Protein AF-I1VWP5-F1 (afdb_monomer)

Structure (mmCIF, N/CA/C/O backbone):
data_AF-I1VWP5-F1
#
_entry.id   AF-I1VWP5-F1
#
loop_
_atom_site.group_PDB
_atom_site.id
_atom_site.type_symbol
_atom_site.label_atom_id
_atom_site.label_alt_id
_atom_site.label_comp_id
_atom_site.label_asym_id
_atom_site.label_entity_id
_atom_site.label_seq_id
_atom_site.pdbx_PDB_ins_code
_atom_site.Cartn_x
_atom_site.Cartn_y
_atom_site.Cartn_z
_atom_site.occupancy
_atom_site.B_iso_or_equiv
_atom_site.auth_seq_id
_atom_site.auth_comp_id
_atom_site.auth_asym_id
_atom_site.auth_atom_id
_atom_site.pdbx_PDB_model_num
ATOM 1 N N . VAL A 1 1 ? 18.099 4.073 -10.983 1.00 76.88 1 VAL A N 1
ATOM 2 C CA . VAL A 1 1 ? 19.147 4.183 -12.032 1.00 76.88 1 VAL A CA 1
ATOM 3 C C . VAL A 1 1 ? 19.023 2.978 -12.944 1.00 76.88 1 VAL A C 1
ATOM 5 O O . VAL A 1 1 ? 18.803 1.901 -12.420 1.00 76.88 1 VAL A O 1
ATOM 8 N N . ALA A 1 2 ? 19.101 3.142 -14.264 1.00 87.56 2 ALA A N 1
ATOM 9 C CA . ALA A 1 2 ? 18.918 2.055 -15.229 1.00 87.56 2 ALA A CA 1
ATOM 10 C C . ALA A 1 2 ? 20.182 1.854 -16.078 1.00 87.56 2 ALA A C 1
ATOM 12 O O . ALA A 1 2 ? 20.778 2.840 -16.512 1.00 87.56 2 ALA A O 1
ATOM 13 N N . GLN A 1 3 ? 20.560 0.605 -16.346 1.00 92.50 3 GLN A N 1
ATOM 14 C CA . GLN A 1 3 ? 21.606 0.225 -17.293 1.00 92.50 3 GLN A CA 1
ATOM 15 C C . GLN A 1 3 ? 20.972 -0.283 -18.592 1.00 92.50 3 GLN A C 1
ATOM 17 O O . GLN A 1 3 ? 20.087 -1.140 -18.577 1.00 92.50 3 GLN A O 1
ATOM 22 N N . VAL A 1 4 ? 21.449 0.237 -19.726 1.00 94.75 4 VAL A N 1
ATOM 23 C CA . VAL A 1 4 ? 20.989 -0.155 -21.063 1.00 94.75 4 VAL A CA 1
ATOM 24 C C . VAL A 1 4 ? 22.187 -0.574 -21.910 1.00 94.75 4 VAL A C 1
ATOM 26 O O . VAL A 1 4 ? 23.126 0.202 -22.081 1.00 94.75 4 VAL A O 1
ATOM 29 N N . VAL A 1 5 ? 22.140 -1.779 -22.480 1.00 96.38 5 VAL A N 1
ATOM 30 C CA . VAL A 1 5 ? 23.157 -2.312 -23.400 1.00 96.38 5 VAL A CA 1
ATOM 31 C C . VAL A 1 5 ? 22.489 -2.650 -24.728 1.00 96.38 5 VAL A C 1
ATOM 33 O O . VAL A 1 5 ? 21.483 -3.354 -24.764 1.00 96.38 5 VAL A O 1
ATOM 36 N N . ALA A 1 6 ? 23.030 -2.124 -25.832 1.00 95.81 6 ALA A N 1
ATOM 37 C CA . ALA A 1 6 ? 22.490 -2.318 -27.185 1.00 95.81 6 ALA A CA 1
ATOM 38 C C . ALA A 1 6 ? 20.978 -2.006 -27.306 1.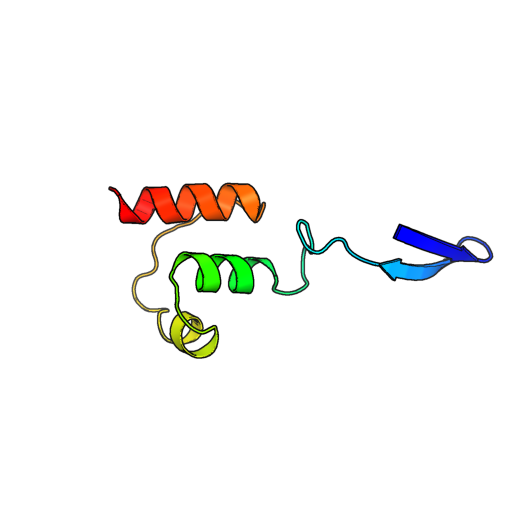00 95.81 6 ALA A C 1
ATOM 40 O O . ALA A 1 6 ? 20.231 -2.715 -27.978 1.00 95.81 6 ALA A O 1
ATOM 41 N N . GLY A 1 7 ? 20.515 -0.959 -26.614 1.00 94.12 7 GLY A N 1
ATOM 42 C CA . GLY A 1 7 ? 19.106 -0.548 -26.609 1.00 94.12 7 GLY A CA 1
ATOM 43 C C . GLY A 1 7 ? 18.177 -1.427 -25.763 1.00 94.12 7 GLY A C 1
ATOM 44 O O . GLY A 1 7 ? 16.968 -1.217 -25.789 1.00 94.12 7 GLY A O 1
ATOM 45 N N . ARG A 1 8 ? 18.710 -2.395 -25.004 1.00 92.69 8 ARG A N 1
ATOM 46 C CA . ARG A 1 8 ? 17.942 -3.242 -24.080 1.00 92.69 8 ARG A CA 1
ATOM 47 C C . ARG A 1 8 ? 18.271 -2.902 -22.635 1.00 92.69 8 ARG A C 1
ATOM 49 O O . ARG A 1 8 ? 19.440 -2.747 -22.293 1.00 92.69 8 ARG A O 1
ATOM 56 N N . LEU A 1 9 ? 17.242 -2.811 -21.797 1.00 90.38 9 LEU A N 1
ATOM 57 C CA . LEU A 1 9 ? 17.389 -2.675 -20.349 1.00 90.38 9 LEU A CA 1
ATOM 58 C C . LEU A 1 9 ? 18.040 -3.952 -19.795 1.00 90.38 9 LEU A C 1
ATOM 60 O O . LEU A 1 9 ? 17.474 -5.033 -19.950 1.00 90.38 9 LEU A O 1
ATOM 64 N N . THR A 1 10 ? 19.229 -3.838 -19.204 1.00 92.38 10 THR A N 1
ATOM 65 C CA . THR A 1 10 ? 19.965 -4.979 -18.627 1.00 92.38 10 THR A CA 1
ATOM 66 C C . THR A 1 10 ? 19.948 -4.990 -17.111 1.00 92.38 10 THR A C 1
ATOM 68 O O . THR A 1 10 ? 20.047 -6.061 -16.524 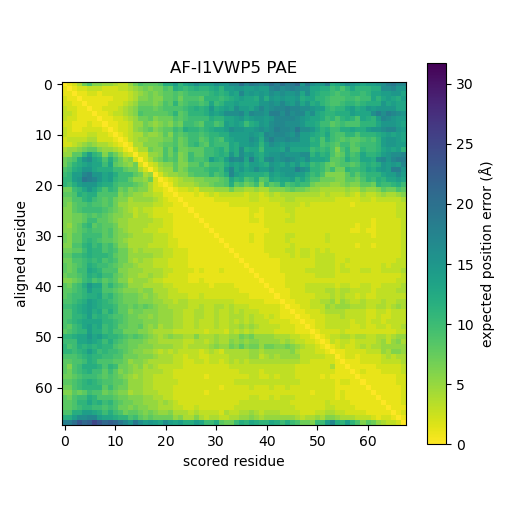1.00 92.38 10 THR A O 1
ATOM 71 N N . ASP A 1 11 ? 19.820 -3.821 -16.488 1.00 87.19 11 ASP A N 1
ATOM 72 C CA . ASP A 1 11 ? 19.746 -3.683 -15.037 1.00 87.19 11 ASP A CA 1
ATOM 73 C C . ASP A 1 11 ? 18.976 -2.410 -14.660 1.00 87.19 11 ASP A C 1
ATOM 75 O O . ASP A 1 11 ? 18.940 -1.436 -15.419 1.00 87.19 11 ASP A O 1
ATOM 79 N N . PHE A 1 12 ? 18.338 -2.408 -13.494 1.00 85.44 12 PHE A N 1
ATOM 80 C CA . PHE A 1 12 ? 17.602 -1.265 -12.977 1.00 85.44 12 PHE A CA 1
ATOM 81 C C . PHE A 1 12 ? 17.496 -1.295 -11.452 1.00 85.44 12 PHE A C 1
ATOM 83 O O . PHE A 1 12 ? 16.982 -2.233 -10.854 1.00 85.44 12 PHE A O 1
ATOM 90 N N . VAL A 1 13 ? 17.887 -0.182 -10.838 1.00 77.56 13 VAL A N 1
ATOM 91 C CA . VAL A 1 13 ? 17.652 0.133 -9.431 1.00 77.56 13 VAL A CA 1
ATOM 92 C C . VAL A 1 13 ? 16.443 1.053 -9.341 1.00 77.56 13 VAL A C 1
ATOM 94 O O . VAL A 1 13 ? 16.511 2.224 -9.748 1.00 77.56 13 VAL A O 1
ATOM 97 N N . MET A 1 14 ? 15.348 0.528 -8.798 1.00 72.81 14 MET A N 1
ATOM 98 C CA . MET A 1 14 ? 14.181 1.326 -8.444 1.00 72.81 14 MET A CA 1
ATOM 99 C C . MET A 1 14 ? 14.494 2.148 -7.196 1.00 72.81 14 MET A C 1
ATOM 101 O O . MET A 1 14 ? 15.206 1.675 -6.317 1.00 72.81 14 MET A O 1
ATOM 105 N N . ASN A 1 15 ? 14.021 3.396 -7.132 1.00 72.94 15 ASN A N 1
ATOM 106 C CA . ASN A 1 15 ? 14.202 4.166 -5.906 1.00 72.94 15 ASN A CA 1
ATOM 107 C C . ASN A 1 15 ? 13.189 3.695 -4.859 1.00 72.94 15 ASN A C 1
ATOM 109 O O . ASN A 1 15 ? 12.034 3.418 -5.181 1.00 7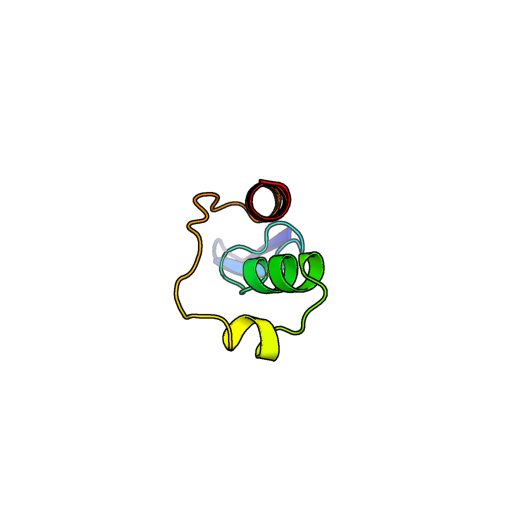2.94 15 ASN A O 1
ATOM 113 N N . ASP A 1 16 ? 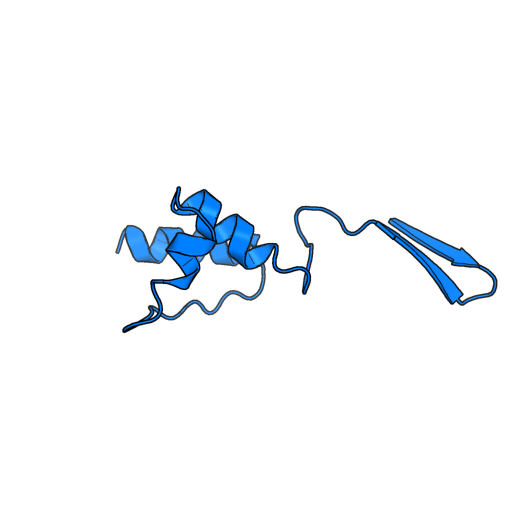13.633 3.657 -3.612 1.00 66.69 16 ASP A N 1
ATOM 114 C CA . ASP A 1 16 ? 12.902 3.092 -2.481 1.00 66.69 16 ASP A CA 1
ATOM 115 C C . ASP A 1 16 ? 11.599 3.855 -2.184 1.00 66.69 16 ASP A C 1
ATOM 117 O O . ASP A 1 16 ? 10.695 3.330 -1.549 1.00 66.69 16 ASP A O 1
ATOM 121 N N . LYS A 1 17 ? 11.481 5.108 -2.636 1.00 64.50 17 LYS A N 1
ATOM 122 C CA . LYS A 1 17 ? 10.332 5.985 -2.358 1.00 64.50 17 LYS A CA 1
ATOM 123 C C . LYS A 1 17 ? 9.216 5.880 -3.398 1.00 64.50 17 LYS A C 1
ATOM 125 O O . LYS A 1 17 ? 8.064 6.147 -3.087 1.00 64.50 17 LYS A O 1
ATOM 130 N N . CYS A 1 18 ? 9.551 5.531 -4.635 1.00 70.56 18 CYS A N 1
ATOM 131 C CA . CYS A 1 18 ? 8.651 5.526 -5.789 1.00 70.56 18 CYS A CA 1
ATOM 132 C C . CYS A 1 18 ? 8.661 4.152 -6.471 1.00 70.56 18 CYS A C 1
ATOM 134 O O . CYS A 1 18 ? 8.617 4.031 -7.696 1.00 70.56 18 CYS A O 1
ATOM 136 N N . ALA A 1 19 ? 8.769 3.114 -5.642 1.00 74.38 19 ALA A N 1
ATOM 137 C CA . ALA A 1 19 ? 8.847 1.713 -6.013 1.00 74.38 19 ALA A CA 1
ATOM 138 C C . ALA A 1 19 ? 7.477 1.173 -6.471 1.00 74.38 19 ALA A C 1
ATOM 140 O O . ALA A 1 19 ? 6.881 0.278 -5.870 1.00 74.38 19 ALA A O 1
ATOM 141 N N . ALA A 1 20 ? 6.949 1.770 -7.539 1.00 76.56 20 ALA A N 1
ATOM 142 C CA . ALA A 1 20 ? 5.670 1.401 -8.118 1.00 76.56 20 ALA A CA 1
ATOM 143 C C . ALA A 1 20 ? 5.655 -0.090 -8.484 1.00 76.56 20 ALA A C 1
ATOM 145 O O . ALA A 1 20 ? 6.598 -0.610 -9.078 1.00 76.56 20 ALA A O 1
ATOM 146 N N . SER A 1 21 ? 4.552 -0.766 -8.164 1.00 73.50 21 SER A N 1
ATOM 147 C CA . SER A 1 21 ? 4.330 -2.195 -8.439 1.00 73.50 21 SER A CA 1
ATOM 148 C C . SER A 1 21 ? 5.217 -3.191 -7.672 1.00 73.50 21 SER A C 1
ATOM 150 O O . SER A 1 21 ? 5.117 -4.383 -7.942 1.00 73.50 21 SER A O 1
ATOM 152 N N . SER A 1 22 ? 6.039 -2.767 -6.699 1.00 86.00 22 SER A N 1
ATOM 153 C CA . SER A 1 22 ? 6.824 -3.700 -5.862 1.00 86.00 22 SER A CA 1
ATOM 154 C C . SER A 1 22 ? 6.168 -4.064 -4.527 1.00 86.00 22 SER A C 1
ATOM 156 O O . SER A 1 22 ? 6.798 -4.725 -3.713 1.00 86.00 22 SER A O 1
ATOM 158 N N . GLY A 1 23 ? 4.953 -3.577 -4.255 1.00 87.81 23 GLY A N 1
ATOM 159 C CA . GLY A 1 23 ? 4.305 -3.720 -2.944 1.00 87.81 23 GLY A CA 1
ATOM 160 C C . GLY A 1 23 ? 4.716 -2.668 -1.906 1.00 87.81 23 GLY A C 1
ATOM 161 O O . GLY A 1 23 ? 4.080 -2.581 -0.861 1.00 87.81 23 GLY A O 1
ATOM 162 N N . ARG A 1 24 ? 5.680 -1.787 -2.222 1.00 88.31 24 ARG A N 1
ATOM 163 C CA . ARG A 1 24 ? 6.177 -0.736 -1.311 1.00 88.31 24 ARG A CA 1
ATOM 164 C C . ARG A 1 24 ? 5.086 0.187 -0.767 1.00 88.31 24 ARG A C 1
ATOM 166 O O . ARG A 1 24 ? 5.206 0.702 0.335 1.00 88.31 24 ARG A O 1
AT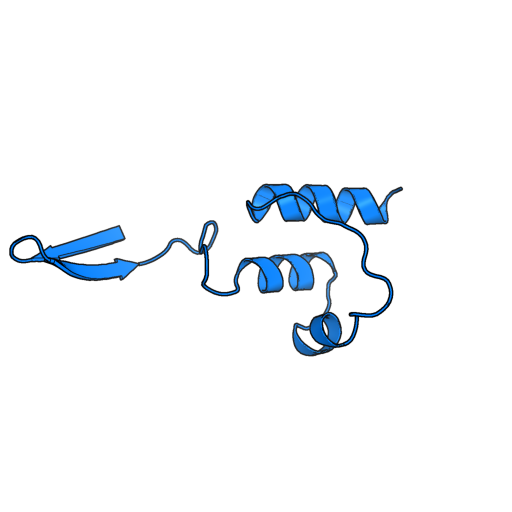OM 173 N N . TYR A 1 25 ? 4.011 0.383 -1.529 1.00 90.00 25 TYR A N 1
ATOM 174 C CA . TYR A 1 25 ? 2.846 1.128 -1.055 1.00 90.00 25 TYR A CA 1
ATOM 175 C C . TYR A 1 25 ? 2.288 0.528 0.246 1.00 90.00 25 TYR A C 1
ATOM 177 O O . TYR A 1 25 ? 2.099 1.252 1.215 1.00 90.00 25 TYR A O 1
ATOM 185 N N . LEU A 1 26 ? 2.089 -0.793 0.293 1.00 92.25 26 LEU A N 1
ATOM 186 C CA . LEU A 1 26 ? 1.549 -1.490 1.464 1.00 92.25 26 LEU A CA 1
ATOM 187 C C . LEU A 1 26 ? 2.528 -1.458 2.643 1.00 92.25 26 LEU A C 1
ATOM 189 O O . LEU A 1 26 ? 2.103 -1.256 3.775 1.00 92.25 26 LEU A O 1
ATOM 193 N N . GLU A 1 27 ? 3.830 -1.592 2.375 1.00 92.56 27 GLU A N 1
ATOM 194 C CA . GLU A 1 27 ? 4.888 -1.460 3.390 1.00 92.56 27 GLU A CA 1
ATOM 195 C C . GLU A 1 27 ? 4.862 -0.082 4.059 1.00 92.56 27 GLU A C 1
ATOM 197 O O . GLU A 1 27 ? 4.933 0.017 5.283 1.00 92.56 27 GLU A O 1
ATOM 202 N N . ASN A 1 28 ? 4.712 0.980 3.264 1.00 91.69 28 ASN A N 1
ATOM 203 C CA . ASN A 1 28 ? 4.607 2.334 3.789 1.00 91.69 28 ASN A CA 1
ATOM 204 C C . ASN A 1 28 ? 3.337 2.508 4.640 1.00 91.69 28 ASN A C 1
ATOM 206 O O . ASN A 1 28 ? 3.428 3.048 5.739 1.00 91.69 28 ASN A O 1
ATOM 210 N N . MET A 1 29 ? 2.174 2.022 4.182 1.00 93.56 29 MET A N 1
ATOM 211 C CA . MET A 1 29 ? 0.926 2.124 4.959 1.00 93.56 29 MET A CA 1
ATOM 212 C C . MET A 1 29 ? 1.008 1.352 6.283 1.00 93.56 29 MET A C 1
ATOM 214 O O . MET A 1 29 ? 0.623 1.884 7.321 1.00 93.56 29 MET A O 1
ATOM 218 N N . ALA A 1 30 ? 1.560 0.133 6.270 1.00 95.44 30 ALA A N 1
ATOM 219 C CA . ALA A 1 30 ? 1.787 -0.657 7.481 1.00 95.44 30 ALA A CA 1
ATOM 220 C C . ALA A 1 30 ? 2.717 0.073 8.461 1.00 95.44 30 ALA A C 1
ATOM 222 O O . ALA A 1 30 ? 2.427 0.148 9.652 1.00 95.44 30 ALA A O 1
ATOM 223 N N . SER A 1 31 ? 3.791 0.687 7.949 1.00 94.50 31 SER A N 1
ATOM 224 C CA . SER A 1 31 ? 4.714 1.482 8.763 1.00 94.50 31 SER A CA 1
ATOM 225 C C . SER A 1 31 ? 4.056 2.717 9.378 1.00 94.50 31 SER A C 1
ATOM 227 O O . SER A 1 31 ? 4.393 3.054 10.507 1.00 94.50 31 SER A O 1
ATOM 229 N N . VAL A 1 32 ? 3.161 3.405 8.660 1.00 94.50 32 VAL A N 1
ATOM 230 C CA . VAL A 1 32 ? 2.427 4.572 9.189 1.00 94.50 32 VAL A CA 1
ATOM 231 C C . VAL A 1 32 ? 1.452 4.163 10.291 1.00 94.50 32 VAL A C 1
ATOM 233 O O . VAL A 1 32 ? 1.275 4.903 11.253 1.00 94.50 32 VAL A O 1
ATOM 236 N N . LEU A 1 33 ? 0.837 2.988 10.160 1.00 95.25 33 LEU A N 1
ATOM 237 C CA . LEU A 1 33 ? -0.091 2.426 11.144 1.00 95.25 33 LEU A CA 1
ATOM 238 C C . LEU A 1 33 ? 0.610 1.698 12.299 1.00 95.25 33 LEU A C 1
ATOM 240 O O . LEU A 1 33 ? -0.065 1.257 13.222 1.00 95.25 33 LEU A O 1
ATOM 244 N N . GLU A 1 34 ? 1.939 1.570 12.248 1.00 96.56 34 GLU A N 1
ATOM 245 C CA . GLU A 1 34 ? 2.759 0.830 13.216 1.00 96.56 34 GLU A CA 1
ATOM 246 C C . GLU A 1 34 ? 2.360 -0.652 13.372 1.00 96.56 34 GLU A C 1
ATOM 248 O O . GLU A 1 34 ? 2.516 -1.246 14.438 1.00 96.56 34 GLU A O 1
ATOM 253 N N . VAL A 1 35 ? 1.894 -1.274 12.286 1.00 97.31 35 VAL A N 1
ATOM 254 C CA . VAL A 1 35 ? 1.511 -2.696 12.236 1.00 97.31 35 VAL A CA 1
ATOM 255 C C . VAL A 1 35 ? 2.407 -3.486 11.287 1.00 97.31 35 VAL A C 1
ATOM 257 O O . VAL A 1 35 ? 3.102 -2.936 10.428 1.00 97.31 35 VAL A O 1
ATOM 260 N N . SER A 1 36 ? 2.390 -4.812 11.418 1.00 98.12 36 SER A N 1
ATOM 261 C CA . SER A 1 36 ? 3.038 -5.692 10.438 1.00 98.12 36 SER A CA 1
ATOM 262 C C . SER A 1 36 ? 2.220 -5.804 9.144 1.00 98.12 36 SER A C 1
ATOM 264 O O . SER A 1 36 ? 1.016 -5.551 9.134 1.00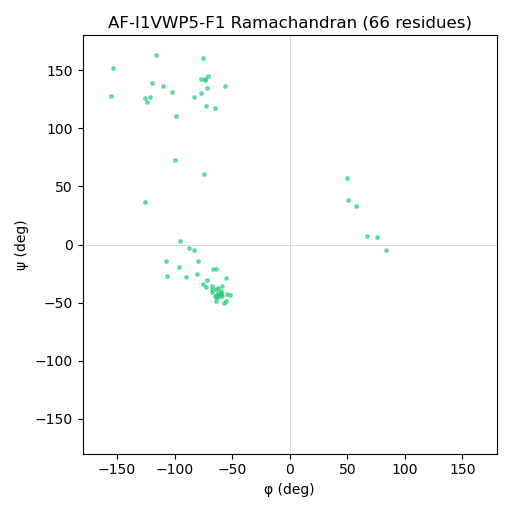 98.12 36 SER A O 1
ATOM 266 N N . LEU A 1 37 ? 2.849 -6.232 8.042 1.00 96.69 37 LEU A N 1
ATOM 267 C CA . LEU A 1 37 ? 2.116 -6.540 6.805 1.00 96.69 37 LEU A CA 1
ATOM 268 C C . LEU A 1 37 ? 1.111 -7.683 6.991 1.00 96.69 37 LEU A C 1
ATOM 270 O O . LEU A 1 37 ? 0.027 -7.626 6.417 1.00 96.69 37 LEU A O 1
ATOM 274 N N . ASP A 1 38 ? 1.457 -8.694 7.792 1.00 97.31 38 ASP A N 1
ATOM 275 C CA . ASP A 1 38 ? 0.561 -9.816 8.090 1.00 97.31 38 ASP A CA 1
ATOM 276 C C . ASP A 1 38 ? -0.695 -9.317 8.813 1.00 97.31 38 ASP A C 1
ATOM 278 O O . ASP A 1 38 ? -1.814 -9.647 8.423 1.00 97.31 38 ASP A O 1
ATOM 282 N N . GLU A 1 39 ? -0.519 -8.450 9.810 1.00 97.62 39 GLU A N 1
ATOM 283 C CA . GLU A 1 39 ? -1.624 -7.811 10.523 1.00 97.62 39 GLU A CA 1
ATOM 284 C C . GLU A 1 39 ? -2.450 -6.909 9.602 1.00 97.62 39 GLU A C 1
ATOM 286 O O . GLU A 1 39 ? -3.666 -7.078 9.529 1.00 97.62 39 GLU A O 1
ATOM 291 N N . LEU A 1 40 ? -1.809 -6.036 8.816 1.00 95.81 40 LEU A N 1
ATOM 292 C CA . LEU A 1 40 ? -2.495 -5.193 7.834 1.00 95.81 40 LEU A CA 1
ATOM 293 C C . LEU A 1 40 ? -3.348 -6.036 6.872 1.00 95.81 40 LEU A C 1
ATOM 295 O O . LEU A 1 40 ? -4.488 -5.684 6.585 1.00 95.81 40 LEU A O 1
ATOM 299 N N . SER A 1 41 ? -2.821 -7.174 6.408 1.00 95.38 41 SER A N 1
ATOM 300 C CA . SER A 1 41 ? -3.527 -8.075 5.490 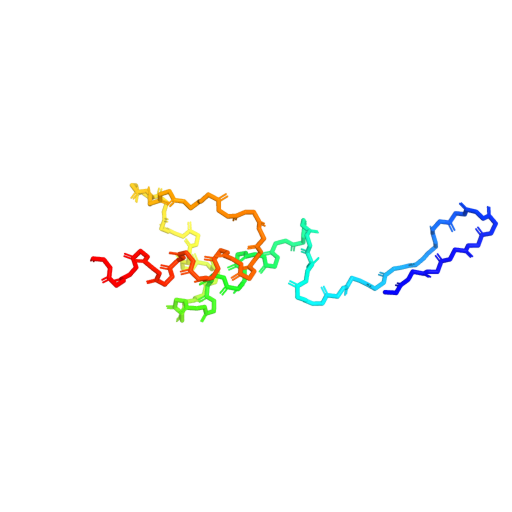1.00 95.38 41 SER A CA 1
ATOM 301 C C . SER A 1 41 ? -4.760 -8.744 6.106 1.00 95.38 41 SER A C 1
ATOM 303 O O . SER A 1 41 ? -5.653 -9.176 5.377 1.00 95.38 41 SER A O 1
ATOM 305 N N . SER A 1 42 ? -4.834 -8.806 7.439 1.00 97.00 42 SER A N 1
ATOM 306 C CA . SER A 1 42 ? -5.976 -9.369 8.162 1.00 97.00 42 SER A CA 1
ATOM 307 C C . SER A 1 42 ? -7.165 -8.404 8.276 1.00 97.00 42 SER A C 1
ATOM 309 O O . SER A 1 42 ? -8.276 -8.843 8.566 1.00 97.00 42 SER A O 1
ATOM 311 N N . HIS A 1 43 ? -6.969 -7.111 7.988 1.00 93.75 43 HIS A N 1
ATOM 312 C CA . HIS A 1 43 ? -7.991 -6.064 8.084 1.00 93.75 43 HIS A CA 1
ATOM 313 C C . HIS A 1 43 ? -8.609 -5.719 6.718 1.00 93.75 43 HIS A C 1
ATOM 315 O O . HIS A 1 43 ? -8.337 -4.666 6.145 1.00 93.75 43 HIS A O 1
ATOM 321 N N . TYR A 1 44 ? -9.447 -6.611 6.184 1.00 94.12 44 TYR A N 1
ATOM 322 C CA . TYR A 1 44 ? -10.103 -6.429 4.877 1.00 94.12 44 TYR A CA 1
ATOM 323 C C . TYR A 1 44 ? -11.604 -6.116 4.958 1.00 94.12 44 TYR A C 1
ATOM 325 O O . TYR A 1 44 ? -12.197 -5.736 3.946 1.00 94.12 44 TYR A O 1
ATOM 333 N N . ASP A 1 45 ? -12.227 -6.318 6.118 1.00 96.69 45 ASP A N 1
ATOM 334 C CA . ASP A 1 45 ? -13.658 -6.087 6.303 1.00 96.69 45 ASP A CA 1
ATOM 335 C C . ASP A 1 45 ? -13.951 -4.586 6.428 1.00 96.69 45 ASP A C 1
ATOM 337 O O . ASP A 1 45 ? -13.306 -3.878 7.197 1.00 96.69 45 ASP A O 1
ATOM 341 N N . GLU A 1 46 ? -14.935 -4.119 5.654 1.00 94.31 46 GLU A N 1
ATOM 342 C CA . GLU A 1 46 ? -15.404 -2.722 5.620 1.00 94.31 46 GLU A CA 1
ATOM 343 C C . GLU A 1 46 ? -14.273 -1.677 5.465 1.00 94.31 46 GLU A C 1
ATOM 345 O O . GLU A 1 46 ? -14.133 -0.769 6.289 1.00 94.31 46 GLU A O 1
ATOM 350 N N . PRO A 1 47 ? -13.451 -1.763 4.398 1.00 92.56 47 PRO A N 1
ATOM 351 C CA . PRO A 1 47 ? -12.311 -0.877 4.237 1.00 92.56 47 PRO A CA 1
ATOM 352 C C . PRO A 1 47 ? -12.757 0.549 3.905 1.00 92.56 47 PRO A C 1
ATOM 354 O O . PRO A 1 47 ? -13.703 0.777 3.143 1.00 92.56 47 PRO A O 1
ATOM 357 N N . VAL A 1 48 ? -12.009 1.527 4.414 1.00 91.94 48 VAL A N 1
ATOM 358 C CA . VAL A 1 48 ? -12.133 2.916 3.966 1.00 91.94 48 VAL A CA 1
A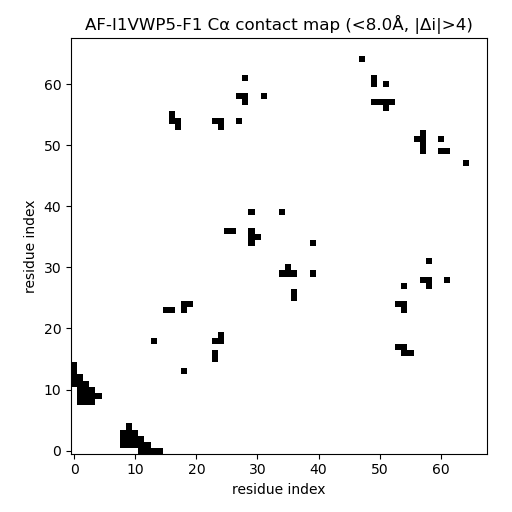TOM 359 C C . VAL A 1 48 ? -11.517 3.077 2.576 1.00 91.94 48 VAL A C 1
ATOM 361 O O . VAL A 1 48 ? -10.486 2.480 2.262 1.00 91.94 48 VAL A O 1
ATOM 364 N N . ALA A 1 49 ? -12.142 3.900 1.735 1.00 91.62 49 ALA A N 1
ATOM 365 C CA . ALA A 1 49 ? -11.591 4.223 0.426 1.00 91.62 49 ALA A CA 1
ATOM 366 C C . ALA A 1 49 ? -10.361 5.140 0.560 1.00 91.62 49 ALA A C 1
ATOM 368 O O . ALA A 1 49 ? -10.390 6.126 1.306 1.00 91.62 49 ALA A O 1
ATOM 369 N N . LEU A 1 50 ? -9.309 4.797 -0.186 1.00 90.94 50 LEU A N 1
ATOM 370 C CA . LEU A 1 50 ? -8.125 5.618 -0.429 1.00 90.94 50 LEU A CA 1
ATOM 371 C C . LEU A 1 50 ? -7.964 5.767 -1.946 1.00 90.94 50 LEU A C 1
ATOM 373 O O . LEU A 1 50 ? -7.861 4.761 -2.651 1.00 90.94 50 LEU A O 1
ATOM 377 N N . ASP A 1 51 ? -7.948 6.998 -2.447 1.00 90.44 51 ASP A N 1
ATOM 378 C CA . ASP A 1 51 ? -7.926 7.289 -3.886 1.00 90.44 51 ASP A CA 1
ATOM 379 C C . ASP A 1 51 ? -6.503 7.550 -4.421 1.00 90.44 51 ASP A C 1
ATOM 381 O O . ASP A 1 51 ? -6.243 7.467 -5.628 1.00 90.44 51 ASP A O 1
ATOM 385 N N . ALA A 1 52 ? -5.544 7.871 -3.548 1.00 89.50 52 ALA A N 1
ATOM 386 C CA . ALA A 1 52 ? -4.193 8.230 -3.953 1.00 89.50 52 ALA A CA 1
ATOM 387 C C . ALA A 1 52 ? -3.369 7.024 -4.441 1.00 89.50 52 ALA A C 1
ATOM 389 O O . ALA A 1 52 ? -3.025 6.110 -3.699 1.00 89.50 52 ALA A O 1
ATOM 390 N N . THR A 1 53 ? -2.928 7.073 -5.702 1.00 84.12 53 THR A N 1
ATOM 391 C CA . THR A 1 53 ? -2.045 6.042 -6.288 1.00 84.12 53 THR A CA 1
ATOM 392 C C . THR A 1 53 ? -0.566 6.223 -5.911 1.00 84.12 53 THR A C 1
ATOM 394 O O . THR A 1 53 ? 0.221 5.279 -5.940 1.00 84.12 53 THR A O 1
ATOM 397 N N . CYS A 1 54 ? -0.148 7.452 -5.595 1.00 87.25 54 CYS A N 1
ATOM 398 C CA . CYS A 1 54 ? 1.226 7.756 -5.192 1.00 87.25 54 CYS A CA 1
ATOM 399 C C . CYS A 1 54 ? 1.405 7.461 -3.700 1.00 87.25 54 CYS A C 1
ATOM 401 O O . CYS A 1 54 ? 0.674 8.035 -2.901 1.00 87.25 54 CYS A O 1
ATOM 403 N N . GLY A 1 55 ? 2.411 6.664 -3.317 1.00 86.19 55 GLY A N 1
ATOM 404 C CA . GLY A 1 55 ? 2.662 6.299 -1.912 1.00 86.19 55 GLY A CA 1
ATOM 405 C C . GLY A 1 55 ? 2.739 7.498 -0.962 1.00 86.19 55 GLY A C 1
ATOM 406 O O . GLY A 1 55 ? 2.076 7.496 0.064 1.00 86.19 55 GLY A O 1
ATOM 407 N N . ILE A 1 56 ? 3.429 8.574 -1.356 1.00 87.38 56 ILE A N 1
ATOM 408 C CA . ILE A 1 56 ? 3.546 9.795 -0.534 1.00 87.38 56 ILE A CA 1
ATOM 409 C C . ILE A 1 56 ? 2.177 10.450 -0.283 1.00 87.38 56 ILE A C 1
ATOM 411 O O . ILE A 1 56 ? 1.891 10.911 0.822 1.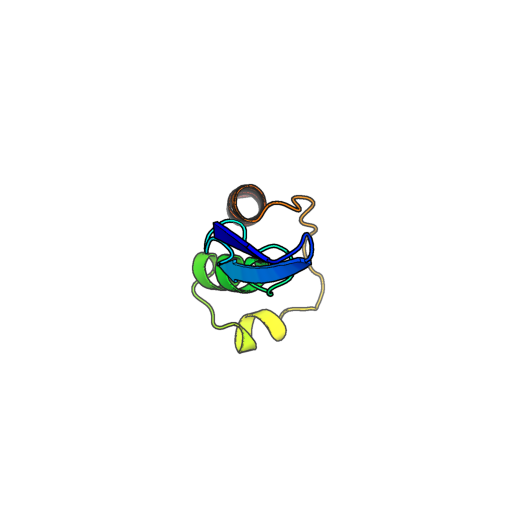00 87.38 56 ILE A O 1
ATOM 415 N N . PHE A 1 57 ? 1.324 10.516 -1.309 1.00 91.19 57 PHE A N 1
ATOM 416 C CA . PHE A 1 57 ? -0.017 11.083 -1.148 1.00 91.19 57 PHE A CA 1
ATOM 417 C C . PHE A 1 57 ? -0.956 10.121 -0.417 1.00 91.19 57 PHE A C 1
ATOM 419 O O . PHE A 1 57 ? -1.758 10.583 0.387 1.00 91.19 57 PHE A O 1
ATOM 426 N N . GLY A 1 58 ? -0.797 8.812 -0.622 1.00 92.12 58 GLY A N 1
ATOM 427 C CA . GLY A 1 58 ? -1.515 7.775 0.117 1.00 92.12 58 GLY A CA 1
ATOM 428 C C . GLY A 1 58 ? -1.249 7.842 1.617 1.00 92.12 58 GLY A C 1
ATOM 429 O O . GLY A 1 58 ? -2.189 7.782 2.397 1.00 92.12 58 GLY A O 1
ATOM 430 N N . GLU A 1 59 ? -0.001 8.084 2.031 1.00 92.94 59 GLU A N 1
ATOM 431 C CA . GLU A 1 59 ? 0.348 8.265 3.448 1.00 92.94 59 GLU A CA 1
ATOM 432 C C . GLU A 1 59 ? -0.401 9.457 4.064 1.00 92.94 59 GLU A C 1
ATOM 434 O O . GLU A 1 59 ? -0.951 9.365 5.161 1.00 92.94 59 GLU A O 1
ATOM 439 N N . SER A 1 60 ? -0.473 10.576 3.337 1.00 93.81 60 SER A N 1
ATOM 440 C CA . SER A 1 60 ? -1.188 11.773 3.800 1.00 93.81 60 SER A CA 1
ATOM 441 C C . SER A 1 60 ? -2.699 11.544 3.882 1.00 93.81 60 SER A C 1
ATOM 443 O O . SER A 1 60 ? -3.347 11.989 4.829 1.00 93.81 60 SER A O 1
ATOM 445 N N . GLU A 1 61 ? -3.266 10.851 2.894 1.00 95.44 61 GLU A N 1
ATOM 446 C CA . GLU A 1 61 ? -4.686 10.504 2.857 1.00 95.44 61 GLU A CA 1
ATOM 447 C C . GLU A 1 61 ? -5.064 9.549 3.994 1.00 95.44 61 GLU A C 1
ATOM 449 O O . GLU A 1 61 ? -6.053 9.791 4.687 1.00 95.44 61 GLU A O 1
ATOM 454 N N . LEU A 1 62 ? -4.242 8.524 4.236 1.00 94.88 62 LEU A N 1
ATOM 455 C CA . LEU A 1 62 ? -4.405 7.562 5.322 1.00 94.88 62 LEU A CA 1
ATOM 456 C C . LEU A 1 62 ? -4.454 8.259 6.686 1.00 94.88 62 LEU A C 1
ATOM 458 O O . LEU A 1 62 ? -5.399 8.053 7.444 1.00 94.88 62 LEU A O 1
ATOM 462 N N . ILE A 1 63 ? -3.491 9.140 6.978 1.00 94.12 63 ILE A N 1
ATOM 463 C CA . ILE A 1 63 ? -3.491 9.939 8.218 1.00 94.12 63 ILE A CA 1
ATOM 464 C C . ILE A 1 63 ? -4.756 10.801 8.302 1.00 94.12 63 ILE A C 1
ATOM 466 O O . ILE A 1 63 ? -5.365 10.926 9.365 1.00 94.12 63 ILE A O 1
ATOM 470 N N . GLY A 1 64 ? -5.183 11.368 7.173 1.00 94.50 64 GLY A N 1
ATOM 471 C CA . GLY A 1 64 ? -6.426 12.122 7.079 1.00 94.50 64 GLY A CA 1
ATOM 472 C C . GLY A 1 64 ? -7.663 11.311 7.470 1.00 94.50 64 GLY A C 1
ATOM 473 O O . GLY A 1 64 ? -8.562 11.879 8.077 1.00 94.50 64 GLY A O 1
ATOM 474 N N . GLN A 1 65 ? -7.717 10.009 7.171 1.00 94.00 65 GLN A N 1
ATOM 475 C CA . GLN A 1 65 ? -8.824 9.140 7.591 1.00 94.00 65 GLN A CA 1
ATOM 476 C C . GLN A 1 65 ? -8.807 8.839 9.097 1.00 94.00 65 GLN A C 1
ATOM 478 O O . GLN A 1 65 ? -9.868 8.676 9.685 1.00 94.00 65 GLN A O 1
ATOM 483 N N . ILE A 1 66 ? -7.629 8.806 9.730 1.00 91.94 66 ILE A N 1
ATOM 484 C CA . ILE A 1 66 ? -7.487 8.553 11.177 1.00 91.94 66 ILE A CA 1
ATOM 485 C C . ILE A 1 66 ? -7.937 9.760 12.009 1.00 91.94 66 ILE A C 1
ATOM 487 O O . ILE A 1 66 ? -8.488 9.601 13.094 1.00 91.94 66 ILE A O 1
ATOM 491 N N . LEU A 1 67 ? -7.672 10.973 11.521 1.00 91.94 67 LEU A N 1
ATOM 492 C CA . LEU A 1 67 ? -7.964 12.220 12.238 1.00 91.94 67 LEU A CA 1
ATOM 493 C C . LEU A 1 67 ? -9.386 12.759 12.012 1.00 91.94 67 LEU A C 1
ATOM 495 O O . LEU A 1 67 ? -9.717 13.812 12.562 1.00 91.94 67 LEU A O 1
ATOM 499 N N . ARG A 1 68 ? -10.181 12.106 11.161 1.00 80.56 68 ARG A N 1
ATOM 500 C CA . ARG A 1 68 ? -11.550 12.521 10.829 1.00 80.56 68 ARG A CA 1
ATOM 501 C C . ARG A 1 68 ? -12.566 12.143 11.897 1.00 80.56 68 ARG A C 1
ATOM 503 O O . ARG A 1 68 ? -12.375 11.116 12.580 1.00 80.56 68 ARG A O 1
#

pLDDT: mean 89.52, std 7.97, range [64.5, 98.12]

Solvent-accessible surface area (backbone atoms only — not comparable to full-atom values): 4420 Å² total; per-residue (Å²): 92,76,42,68,57,96,90,36,83,76,48,71,48,76,54,90,80,73,36,77,92,71,58,48,53,59,56,52,50,19,59,75,71,75,47,49,66,73,59,53,68,70,66,66,78,87,68,80,92,78,87,56,86,48,49,74,54,31,53,54,51,54,52,51,62,72,76,102

Foldseek 3Di:
DFDDDPNHTPDDDDDLQQPPPPCSLLVLLCVLVVHDSVVVVVPPPPDDDDDDPHSVVSSVVSVVVVVD

Sequence (68 aa):
VAQVVAGRLTDFVMNDKCAASSGRYLENMASVLEVSLDELSSHYDEPVALDATCGIFGESELIGQILR

Nearest PDB structures (foldseek):
  1hux-assembly1_B  TM=6.261E-01  e=3.482E-04  Acidaminococcus fermentans
  3h4j-assembly3_A  TM=3.762E-01  e=5.411E+00  Schizosaccharomyces pombe

Radius of gyration: 15.72 Å; Cα contacts (8 Å, |Δi|>4): 53; chains: 1; bounding box: 39×22×40 Å

Mean predicted aligned error: 6.0 Å

Secondary structure (DSSP, 8-state):
-EEEETTEEEEE---TTS-TTTTHHHHHHHHHTT--HHHHHH--SSPPP----SHHHHHHHHHHHH--